Protein AF-A0A2H0VJ63-F1 (afdb_monomer_lite)

Secondary structure (DSSP, 8-state):
--HHHHHHHTSS---S------HHHHHHHHHHHHHHHHHH---HHHHHHHHHHHHHHHHHS-HHHHHHHHHHHHHHHHHTT-S----

pLDDT: mean 78.32, std 15.99, range [38.38, 94.88]

Structure (mmCIF, N/CA/C/O backbone):
data_AF-A0A2H0VJ63-F1
#
_entry.id   AF-A0A2H0VJ63-F1
#
loop_
_atom_site.group_PDB
_atom_site.id
_atom_site.type_symbol
_atom_site.label_atom_id
_atom_site.label_alt_id
_atom_site.label_comp_id
_atom_site.label_asym_id
_atom_site.label_entity_id
_atom_site.label_seq_id
_atom_site.pdbx_PDB_ins_code
_atom_site.Cartn_x
_atom_site.Cartn_y
_atom_site.Cartn_z
_atom_site.occupancy
_atom_site.B_iso_or_equiv
_atom_site.auth_seq_id
_atom_site.auth_comp_id
_atom_site.auth_asym_id
_atom_site.auth_atom_id
_atom_site.pdbx_PDB_model_num
ATOM 1 N N . MET A 1 1 ? 5.218 27.858 -28.249 1.00 38.38 1 MET A N 1
ATOM 2 C CA . MET A 1 1 ? 5.080 27.999 -26.778 1.00 38.38 1 MET A CA 1
ATOM 3 C C . MET A 1 1 ? 5.895 26.918 -26.063 1.00 38.38 1 MET A C 1
ATOM 5 O O . MET A 1 1 ? 5.356 26.122 -25.313 1.00 38.38 1 MET A O 1
ATOM 9 N N . THR A 1 2 ? 7.204 26.874 -26.305 1.00 53.19 2 THR A N 1
ATOM 10 C CA . THR A 1 2 ? 8.110 25.820 -25.797 1.00 53.19 2 THR A CA 1
ATOM 11 C C . THR A 1 2 ? 9.292 26.390 -25.003 1.00 53.19 2 THR A C 1
ATOM 13 O O . THR A 1 2 ? 10.061 25.630 -24.434 1.00 53.19 2 THR A O 1
ATOM 16 N N . GLY A 1 3 ? 9.417 27.723 -24.923 1.00 52.59 3 GLY A N 1
ATOM 17 C CA . GLY A 1 3 ? 10.590 28.407 -24.363 1.00 52.59 3 GLY A CA 1
ATOM 18 C C . GLY A 1 3 ? 10.664 28.471 -22.834 1.00 52.59 3 GLY A C 1
ATOM 19 O O . GLY A 1 3 ? 11.753 28.610 -22.291 1.00 52.59 3 GLY A O 1
ATOM 20 N N . PHE A 1 4 ? 9.537 28.345 -22.121 1.00 56.00 4 PHE A N 1
ATOM 21 C CA . PHE A 1 4 ? 9.551 28.344 -20.651 1.00 56.00 4 PHE A CA 1
ATOM 22 C C . PHE A 1 4 ? 9.982 26.979 -20.095 1.00 56.00 4 PHE A C 1
ATOM 24 O O . PHE A 1 4 ? 10.820 26.909 -19.206 1.00 56.00 4 PHE A O 1
ATOM 31 N N . ILE A 1 5 ? 9.483 25.884 -20.677 1.00 57.56 5 ILE A N 1
ATOM 32 C CA . ILE A 1 5 ? 9.806 24.513 -20.245 1.00 57.56 5 ILE A CA 1
ATOM 33 C C . ILE A 1 5 ? 11.282 24.179 -20.531 1.00 57.56 5 ILE A C 1
ATOM 35 O O . ILE A 1 5 ? 11.949 23.559 -19.706 1.00 57.56 5 ILE A O 1
ATOM 39 N N . SER A 1 6 ? 11.832 24.655 -21.654 1.00 57.50 6 SER A N 1
ATOM 40 C CA . SER A 1 6 ? 13.233 24.409 -22.020 1.00 57.50 6 SER A CA 1
ATOM 41 C C . SER A 1 6 ? 14.250 25.095 -21.098 1.00 57.50 6 SER A C 1
ATOM 43 O O . SER A 1 6 ? 15.353 24.584 -20.934 1.00 57.50 6 SER A O 1
ATOM 45 N N . ALA A 1 7 ? 13.900 26.225 -20.472 1.00 59.25 7 ALA A N 1
ATOM 46 C CA . ALA A 1 7 ? 14.806 26.956 -19.579 1.00 59.25 7 ALA A CA 1
ATOM 47 C C . ALA A 1 7 ? 14.970 26.279 -18.203 1.00 59.25 7 ALA A C 1
ATOM 49 O O . ALA A 1 7 ? 16.047 26.340 -17.615 1.00 59.25 7 ALA A O 1
ATOM 50 N N . PHE A 1 8 ? 13.936 25.581 -17.719 1.00 55.06 8 PHE A N 1
ATOM 51 C CA . PHE A 1 8 ? 14.014 24.767 -16.497 1.00 55.06 8 PHE A CA 1
ATOM 52 C C . PHE A 1 8 ? 14.663 23.398 -16.740 1.00 55.06 8 PHE A C 1
ATOM 54 O O . PHE A 1 8 ? 15.264 22.833 -15.831 1.00 55.06 8 PHE A O 1
ATOM 61 N N . SER A 1 9 ? 14.597 22.887 -17.972 1.00 52.56 9 SER A N 1
ATOM 62 C CA . SER A 1 9 ? 15.175 21.593 -18.352 1.00 52.56 9 SER A CA 1
ATOM 63 C C . SER A 1 9 ? 16.709 21.555 -18.324 1.00 52.56 9 SER A C 1
ATOM 65 O O . SER A 1 9 ? 17.266 20.476 -18.162 1.00 52.56 9 SER A O 1
ATOM 67 N N . ASN A 1 10 ? 17.398 22.690 -18.482 1.00 52.78 10 ASN A N 1
ATOM 68 C CA . ASN A 1 10 ? 18.866 22.727 -18.589 1.00 52.78 10 ASN A CA 1
ATOM 69 C C . ASN A 1 10 ? 19.612 22.682 -17.241 1.00 52.78 10 ASN A C 1
ATOM 71 O O . ASN A 1 10 ? 20.828 22.539 -17.245 1.00 52.78 10 ASN A O 1
ATOM 75 N N . ASN A 1 11 ? 18.911 22.800 -16.106 1.00 52.56 11 ASN A N 1
ATOM 76 C CA . ASN A 1 11 ? 19.504 22.729 -14.758 1.00 52.56 11 ASN A CA 1
ATOM 77 C C . ASN A 1 11 ? 19.075 21.488 -13.964 1.00 52.56 11 ASN A C 1
ATOM 79 O O . ASN A 1 11 ? 19.498 21.304 -12.826 1.00 52.56 11 ASN A O 1
ATOM 83 N N . ILE A 1 12 ? 18.221 20.643 -14.540 1.00 53.94 12 ILE A N 1
ATOM 84 C CA . ILE A 1 12 ? 17.871 19.361 -13.944 1.00 53.94 12 ILE A CA 1
ATOM 85 C C . ILE A 1 12 ? 18.811 18.359 -14.592 1.00 53.94 12 ILE A C 1
ATOM 87 O O . ILE A 1 12 ? 18.572 17.919 -15.714 1.00 53.94 12 ILE A O 1
ATOM 91 N N . GLU A 1 13 ? 19.900 18.025 -13.901 1.00 49.50 13 GLU A N 1
ATOM 92 C CA . GLU A 1 13 ? 20.645 16.809 -14.204 1.00 49.50 13 GLU A CA 1
ATOM 93 C C .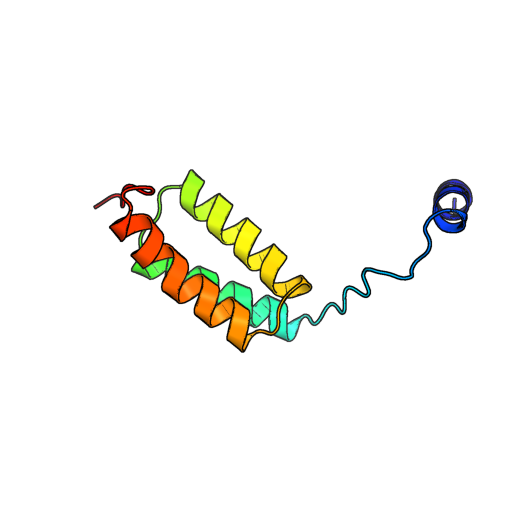 GLU A 1 13 ? 19.634 15.652 -14.209 1.00 49.50 13 GLU A C 1
ATOM 95 O O . GLU A 1 13 ? 19.163 15.194 -13.167 1.00 49.50 13 GLU A O 1
ATOM 100 N N . SER A 1 14 ? 19.247 15.196 -15.399 1.00 51.91 14 SER A N 1
ATOM 101 C CA . SER A 1 14 ? 18.311 14.093 -15.645 1.00 51.91 14 SER A CA 1
ATOM 102 C C . SER A 1 14 ? 18.942 12.729 -15.320 1.00 51.91 14 SER A C 1
ATOM 104 O O . SER A 1 14 ? 18.684 11.727 -15.983 1.00 51.91 14 SER A O 1
ATOM 106 N N . GLY A 1 15 ? 19.801 12.696 -14.297 1.00 49.03 15 GLY A N 1
ATOM 107 C CA . GLY A 1 15 ? 20.739 11.619 -14.006 1.00 49.03 15 GLY A CA 1
ATOM 108 C C . GLY A 1 15 ? 20.404 10.729 -12.808 1.00 49.03 15 GLY A C 1
ATOM 109 O O . GLY A 1 15 ? 21.206 9.852 -12.515 1.00 49.03 15 GLY A O 1
ATOM 110 N N . ALA A 1 16 ? 19.272 10.892 -12.107 1.00 48.59 16 ALA A N 1
ATOM 111 C CA . ALA A 1 16 ? 19.020 10.093 -10.889 1.00 48.59 16 ALA A CA 1
ATOM 112 C C . ALA A 1 16 ? 17.597 9.533 -10.689 1.00 48.59 16 ALA A C 1
ATOM 114 O O . ALA A 1 16 ? 17.381 8.779 -9.746 1.00 48.59 16 ALA A O 1
ATOM 115 N N . PHE A 1 17 ? 16.633 9.829 -11.566 1.00 49.56 17 PHE A N 1
ATOM 116 C CA . PHE A 1 17 ? 15.302 9.204 -11.529 1.00 49.56 17 PHE A CA 1
ATOM 117 C C . PHE A 1 17 ? 14.857 8.837 -12.943 1.00 49.56 17 PHE A C 1
ATOM 119 O O . PHE A 1 17 ? 14.035 9.509 -13.564 1.00 49.56 17 PHE A O 1
ATOM 126 N N . THR A 1 18 ? 15.416 7.753 -13.478 1.00 54.62 18 THR A N 1
ATOM 127 C CA . THR A 1 18 ? 14.879 7.109 -14.679 1.00 54.62 18 THR A CA 1
ATOM 128 C C . THR A 1 18 ? 13.569 6.418 -14.289 1.00 54.62 18 THR A C 1
ATOM 130 O O . THR A 1 18 ? 13.547 5.234 -13.966 1.00 54.62 18 THR A O 1
ATOM 133 N N . ILE A 1 19 ? 12.471 7.177 -14.232 1.00 56.72 19 ILE A N 1
ATOM 134 C CA . ILE A 1 19 ? 11.134 6.622 -13.999 1.00 56.72 19 ILE A CA 1
ATOM 135 C C . ILE A 1 19 ? 10.733 5.881 -15.277 1.00 56.72 19 ILE A C 1
ATOM 137 O O . ILE A 1 19 ? 10.239 6.478 -16.233 1.00 56.72 19 ILE A O 1
ATOM 141 N N . ILE A 1 20 ? 10.995 4.578 -15.316 1.00 62.09 20 ILE A N 1
ATOM 142 C CA . ILE A 1 20 ? 10.521 3.704 -16.387 1.00 62.09 20 ILE A CA 1
ATOM 143 C C . ILE A 1 20 ? 9.044 3.434 -16.102 1.00 62.09 20 ILE A C 1
ATOM 145 O O . ILE A 1 20 ? 8.702 2.630 -15.239 1.00 62.09 20 ILE A O 1
ATOM 149 N N . PHE A 1 21 ? 8.163 4.161 -16.790 1.00 70.31 21 PHE A N 1
ATOM 150 C CA . PHE A 1 21 ? 6.728 3.924 -16.701 1.00 70.31 21 PHE A CA 1
ATOM 151 C C . PHE A 1 21 ? 6.341 2.717 -17.554 1.00 70.31 21 PHE A C 1
ATOM 153 O O . PHE A 1 21 ? 6.360 2.781 -18.783 1.00 70.31 21 PHE A O 1
ATOM 160 N N . ASP A 1 22 ? 5.946 1.637 -16.886 1.00 80.94 22 ASP A N 1
ATOM 161 C CA . ASP A 1 22 ? 5.319 0.481 -17.512 1.00 80.94 22 ASP A CA 1
ATOM 162 C C . ASP A 1 22 ? 3.832 0.437 -17.135 1.00 80.94 22 ASP A C 1
ATOM 164 O O . ASP A 1 22 ? 3.450 0.139 -16.000 1.00 80.94 22 ASP A O 1
ATOM 168 N N . SER A 1 23 ? 2.981 0.720 -18.121 1.00 83.94 23 SER A N 1
ATOM 169 C CA . SER A 1 23 ? 1.526 0.728 -17.944 1.00 83.94 23 SER A CA 1
ATOM 170 C C . SER A 1 23 ? 0.957 -0.610 -17.455 1.00 83.94 23 SER A C 1
ATOM 172 O O . SER A 1 23 ? -0.016 -0.607 -16.700 1.00 83.94 23 SER A O 1
ATOM 174 N N . GLN A 1 24 ? 1.557 -1.748 -17.825 1.00 86.62 24 GLN A N 1
ATOM 175 C CA . GLN A 1 24 ? 1.085 -3.069 -17.404 1.00 86.62 24 GLN A CA 1
ATOM 176 C C . GLN A 1 24 ? 1.371 -3.295 -15.922 1.00 86.62 24 GLN A C 1
ATOM 178 O O . GLN A 1 24 ? 0.502 -3.773 -15.188 1.00 86.62 24 GLN A O 1
ATOM 183 N N . ILE A 1 25 ? 2.558 -2.885 -15.466 1.00 86.31 25 ILE A N 1
ATOM 184 C CA . ILE A 1 25 ? 2.935 -2.942 -14.051 1.00 86.31 25 ILE A CA 1
ATOM 185 C C . ILE A 1 25 ? 2.008 -2.045 -13.229 1.00 86.31 25 ILE A C 1
ATOM 187 O O . ILE A 1 25 ? 1.466 -2.492 -12.215 1.00 86.31 25 ILE A O 1
ATOM 191 N N . THR A 1 26 ? 1.751 -0.814 -13.675 1.00 88.75 26 THR A N 1
ATOM 192 C CA . THR A 1 26 ? 0.826 0.092 -12.979 1.00 88.75 26 THR A CA 1
ATOM 193 C C . THR A 1 26 ? -0.594 -0.474 -12.907 1.00 88.75 26 THR A C 1
ATOM 195 O O . THR A 1 26 ? -1.204 -0.437 -11.838 1.00 88.75 26 THR A O 1
ATOM 198 N N . ILE A 1 27 ? -1.113 -1.065 -13.988 1.00 90.00 27 ILE A N 1
ATOM 199 C CA . ILE A 1 27 ? -2.426 -1.732 -13.973 1.00 90.00 27 ILE A CA 1
ATOM 200 C C . ILE A 1 27 ? -2.440 -2.894 -12.970 1.00 90.00 27 ILE A C 1
ATOM 202 O O . ILE A 1 27 ? -3.390 -3.019 -12.196 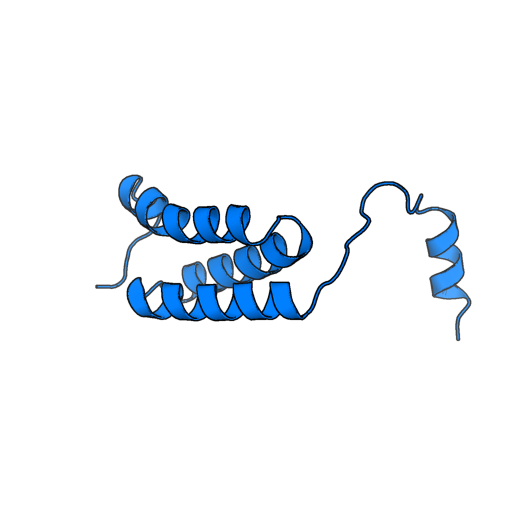1.00 90.00 27 ILE A O 1
ATOM 206 N N . ALA A 1 28 ? -1.386 -3.713 -12.927 1.00 92.31 28 ALA A N 1
ATOM 207 C CA . ALA A 1 28 ? -1.286 -4.820 -11.979 1.00 92.31 28 ALA A CA 1
ATOM 208 C C . ALA A 1 28 ? -1.301 -4.333 -10.518 1.00 92.31 28 ALA A C 1
ATOM 210 O O . ALA A 1 28 ? -2.007 -4.904 -9.682 1.00 92.31 28 ALA A O 1
ATOM 211 N N . TYR A 1 29 ? -0.593 -3.241 -10.213 1.00 92.94 29 TYR A N 1
ATOM 212 C CA . TYR A 1 29 ? -0.648 -2.588 -8.900 1.00 92.94 29 TYR A CA 1
ATOM 213 C C . TYR A 1 29 ? -2.061 -2.102 -8.552 1.00 92.94 29 TYR A C 1
ATOM 215 O O . TYR A 1 29 ? -2.520 -2.327 -7.432 1.00 92.94 29 TYR A O 1
ATOM 223 N N . LEU A 1 30 ? -2.773 -1.489 -9.503 1.00 93.75 30 LEU A N 1
ATOM 224 C CA . LEU A 1 30 ? -4.144 -1.015 -9.290 1.00 93.75 30 LEU A CA 1
ATOM 225 C C . LEU A 1 30 ? -5.124 -2.163 -9.016 1.00 93.75 30 LEU A C 1
ATOM 227 O O . LEU A 1 30 ? -5.948 -2.051 -8.109 1.00 93.75 30 LEU A O 1
ATOM 231 N N . ILE A 1 31 ? -5.015 -3.283 -9.736 1.00 94.44 31 ILE A N 1
ATOM 232 C CA . ILE A 1 31 ? -5.820 -4.489 -9.470 1.00 94.44 31 ILE A CA 1
ATOM 233 C C . ILE A 1 31 ? -5.561 -5.000 -8.047 1.00 94.44 31 ILE A C 1
ATOM 235 O O . ILE A 1 31 ? -6.498 -5.339 -7.320 1.00 94.44 31 ILE A O 1
ATOM 239 N N . MET A 1 32 ? -4.295 -5.016 -7.627 1.00 93.75 32 MET A N 1
ATOM 240 C CA . MET A 1 32 ? -3.911 -5.448 -6.284 1.00 93.75 32 MET A CA 1
ATOM 241 C C . MET A 1 32 ? -4.483 -4.517 -5.208 1.00 93.75 32 MET A C 1
ATOM 243 O O . MET A 1 32 ? -5.068 -4.984 -4.231 1.00 93.75 32 MET A O 1
ATOM 247 N N . TYR A 1 33 ? -4.411 -3.204 -5.428 1.00 94.88 33 TYR A N 1
ATOM 248 C CA . TYR A 1 33 ? -5.063 -2.215 -4.572 1.00 94.88 33 TYR A CA 1
ATOM 249 C C . TYR A 1 33 ? -6.568 -2.466 -4.433 1.00 94.88 33 TYR A C 1
ATOM 251 O O . TYR A 1 33 ? -7.061 -2.515 -3.308 1.00 94.88 33 TYR A O 1
ATOM 259 N N . TYR A 1 34 ? -7.290 -2.687 -5.538 1.00 93.31 34 TYR A N 1
ATOM 260 C CA . TYR A 1 34 ? -8.729 -2.969 -5.484 1.00 93.31 34 TYR A CA 1
ATOM 261 C C . TYR A 1 34 ? -9.039 -4.248 -4.698 1.00 93.31 34 TYR A C 1
ATOM 263 O O . TYR A 1 34 ? -9.982 -4.263 -3.906 1.00 93.31 34 TYR A O 1
ATOM 271 N N . SER A 1 35 ? -8.223 -5.294 -4.862 1.00 93.31 35 SER A N 1
ATOM 272 C CA . SER A 1 35 ? -8.329 -6.524 -4.070 1.00 93.31 35 SER A CA 1
ATOM 273 C C . SER A 1 35 ? -8.166 -6.237 -2.571 1.00 93.31 35 SER A C 1
ATOM 275 O O . SER A 1 35 ? -9.037 -6.577 -1.768 1.00 93.31 35 SER A O 1
ATOM 277 N N . LEU A 1 36 ? -7.106 -5.524 -2.175 1.00 91.38 36 LEU A N 1
ATOM 278 C CA . LEU A 1 36 ? -6.864 -5.184 -0.769 1.00 91.38 36 LEU A CA 1
ATOM 279 C C . LEU A 1 36 ? -7.950 -4.285 -0.178 1.00 91.38 36 LEU A C 1
ATOM 281 O O . LEU A 1 36 ? -8.406 -4.535 0.938 1.00 91.38 36 LEU A O 1
ATOM 285 N N . ALA A 1 37 ? -8.372 -3.256 -0.910 1.00 89.75 37 ALA A N 1
ATOM 286 C CA . ALA A 1 37 ? -9.425 -2.350 -0.469 1.00 89.75 37 ALA A CA 1
ATOM 287 C C . ALA A 1 37 ? -10.738 -3.108 -0.216 1.00 89.75 37 ALA A C 1
ATOM 289 O O . ALA A 1 37 ? -11.423 -2.836 0.772 1.00 89.75 37 ALA A O 1
ATOM 290 N N . HIS A 1 38 ? -11.045 -4.105 -1.052 1.00 88.75 38 HIS A N 1
ATOM 291 C CA . HIS A 1 38 ? -12.209 -4.968 -0.876 1.00 88.75 38 HIS A CA 1
ATOM 292 C C . HIS A 1 38 ? -12.116 -5.841 0.387 1.00 88.75 38 HIS A C 1
ATOM 294 O O . HIS A 1 38 ? -13.075 -5.906 1.158 1.00 88.75 38 HIS A O 1
ATOM 300 N N . PHE A 1 39 ? -10.970 -6.486 0.634 1.00 87.19 39 PHE A N 1
ATOM 301 C CA . PHE A 1 39 ? -10.811 -7.399 1.774 1.00 87.19 39 PHE A CA 1
ATOM 302 C C . PHE A 1 39 ? -10.694 -6.690 3.126 1.00 87.19 39 PHE A C 1
ATOM 304 O O . PHE A 1 39 ? -11.256 -7.159 4.117 1.00 87.19 39 PHE A O 1
ATOM 311 N N . TYR A 1 40 ? -9.959 -5.581 3.189 1.00 83.94 40 TYR A N 1
ATOM 312 C CA . TYR A 1 40 ? -9.612 -4.941 4.460 1.00 83.94 40 TYR A CA 1
ATOM 313 C C . TYR A 1 40 ? -10.558 -3.810 4.877 1.00 83.94 40 TYR A C 1
ATOM 315 O O . TYR A 1 40 ? -10.449 -3.364 6.017 1.00 83.94 40 TYR A O 1
ATOM 323 N N . LYS A 1 41 ? -11.484 -3.368 4.008 1.00 84.12 41 LYS A N 1
ATOM 324 C CA . LYS A 1 41 ? -12.511 -2.346 4.309 1.00 84.12 41 LYS A CA 1
ATOM 325 C C . LYS A 1 41 ? -11.948 -1.127 5.059 1.00 84.12 41 LYS A C 1
ATOM 327 O O . LYS A 1 41 ? -12.362 -0.800 6.170 1.00 84.12 41 LYS A O 1
ATOM 332 N N . PHE A 1 42 ? -10.951 -0.480 4.463 1.00 82.81 42 PHE A N 1
ATOM 333 C CA . PHE A 1 42 ? -10.309 0.702 5.041 1.00 82.81 42 PHE A CA 1
ATOM 334 C C . PHE A 1 42 ? -11.261 1.903 5.123 1.00 82.81 42 PHE A C 1
ATOM 336 O O . PHE A 1 42 ? -12.150 2.052 4.284 1.00 82.81 42 PHE A O 1
ATOM 343 N N . SER A 1 43 ? -11.018 2.812 6.074 1.00 86.19 43 SER A N 1
ATOM 344 C CA . SER A 1 43 ? -11.677 4.127 6.081 1.00 86.19 43 SER A CA 1
ATOM 345 C C . SER A 1 43 ? -11.243 4.971 4.877 1.00 86.19 43 SER A C 1
ATOM 347 O O . SER A 1 43 ? -10.173 4.744 4.312 1.00 86.19 43 SER A O 1
ATOM 349 N N . GLU A 1 44 ? -12.027 5.983 4.493 1.00 86.19 44 GLU A N 1
ATOM 350 C CA . GLU A 1 44 ? -11.757 6.803 3.296 1.00 86.19 44 GLU A CA 1
ATOM 351 C C . GLU A 1 44 ? -10.329 7.368 3.265 1.00 86.19 44 GLU A C 1
ATOM 353 O O . GLU A 1 44 ? -9.629 7.267 2.256 1.00 86.19 44 GLU A O 1
ATOM 358 N N . ARG A 1 45 ? -9.852 7.888 4.405 1.00 86.75 45 ARG A N 1
ATOM 359 C CA . ARG A 1 45 ? -8.495 8.438 4.531 1.00 86.75 45 ARG A CA 1
ATOM 360 C C . ARG A 1 45 ? -7.417 7.366 4.365 1.00 86.75 45 ARG A C 1
ATOM 362 O O . ARG A 1 45 ? -6.415 7.610 3.698 1.00 86.75 45 ARG A O 1
ATOM 369 N N . GLN A 1 46 ? -7.602 6.193 4.966 1.00 87.31 46 GLN A N 1
ATOM 370 C CA . GLN A 1 46 ? -6.657 5.077 4.846 1.00 87.31 46 GLN A CA 1
ATOM 371 C C . GLN A 1 46 ? -6.643 4.520 3.420 1.00 87.31 46 GLN A C 1
ATOM 373 O O . GLN A 1 46 ? -5.577 4.223 2.886 1.00 87.31 46 GLN A O 1
ATOM 378 N N . ASN A 1 47 ? -7.813 4.433 2.790 1.00 90.06 47 ASN A N 1
ATOM 379 C CA . ASN A 1 47 ? -7.959 3.960 1.423 1.00 90.06 47 ASN A CA 1
ATOM 380 C C . ASN A 1 47 ? -7.283 4.911 0.421 1.00 90.06 47 ASN A C 1
ATOM 382 O O . ASN A 1 47 ? -6.566 4.462 -0.472 1.00 90.06 47 ASN A O 1
ATOM 386 N N . TYR A 1 48 ? -7.432 6.226 0.617 1.00 91.12 48 TYR A N 1
ATOM 387 C CA . TYR A 1 48 ? -6.724 7.238 -0.168 1.00 91.12 48 TYR A CA 1
ATOM 388 C C .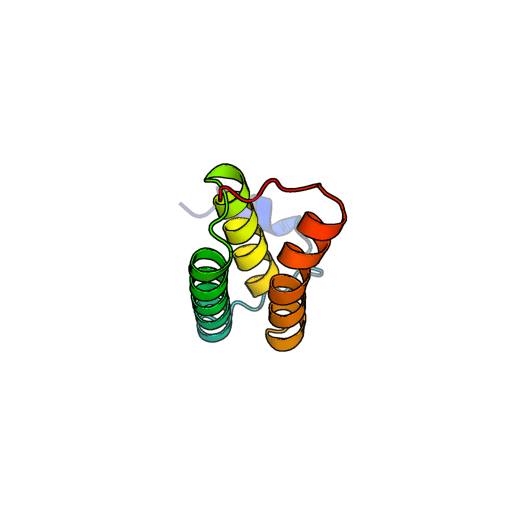 TYR A 1 48 ? -5.201 7.129 -0.013 1.00 91.12 48 TYR A C 1
ATOM 390 O O . TYR A 1 48 ? -4.473 7.138 -1.004 1.00 91.12 48 TYR A O 1
ATOM 398 N N . LEU A 1 49 ? -4.706 6.975 1.220 1.00 91.38 49 LEU A N 1
ATOM 399 C CA . LEU A 1 49 ? -3.271 6.798 1.463 1.00 91.38 49 LEU A CA 1
ATOM 400 C C . LEU A 1 49 ? -2.741 5.518 0.805 1.00 91.38 49 LEU A C 1
ATOM 402 O O . LEU A 1 49 ? -1.703 5.565 0.150 1.00 91.38 49 LEU A O 1
ATOM 406 N N . LEU A 1 50 ? -3.474 4.405 0.907 1.00 91.88 50 LEU A N 1
ATOM 407 C CA . LEU A 1 50 ? -3.108 3.148 0.255 1.00 91.88 50 LEU A CA 1
ATOM 408 C C . LEU A 1 50 ? -3.067 3.289 -1.271 1.00 91.88 50 LEU A C 1
ATOM 410 O O . LEU A 1 50 ? -2.153 2.763 -1.907 1.00 91.88 50 LEU A O 1
ATOM 414 N N . PHE A 1 51 ? -4.017 4.017 -1.859 1.00 94.38 51 PHE A N 1
ATOM 415 C CA . PHE A 1 51 ? -4.034 4.307 -3.291 1.00 94.38 51 PHE A CA 1
ATOM 416 C C . PHE A 1 51 ? -2.798 5.107 -3.723 1.00 94.38 51 PHE A C 1
ATOM 418 O O . PHE A 1 51 ? -2.099 4.711 -4.656 1.00 94.38 51 PHE A O 1
ATOM 425 N N . VAL A 1 52 ? -2.471 6.186 -3.003 1.00 93.62 52 VAL A N 1
ATOM 426 C CA . VAL A 1 52 ? -1.281 7.007 -3.285 1.00 93.62 52 VAL A CA 1
ATOM 427 C C . VAL A 1 52 ? 0.002 6.185 -3.143 1.00 93.62 52 VAL A C 1
ATOM 429 O O . VAL A 1 52 ? 0.870 6.245 -4.014 1.00 93.62 52 VAL A O 1
ATOM 432 N N . THR A 1 53 ? 0.119 5.371 -2.091 1.00 92.12 53 THR A N 1
ATOM 433 C CA . THR A 1 53 ? 1.260 4.462 -1.910 1.00 92.12 53 THR A CA 1
ATOM 434 C C . THR A 1 53 ? 1.352 3.439 -3.041 1.00 92.12 53 THR A C 1
ATOM 436 O O . THR A 1 53 ? 2.442 3.198 -3.549 1.00 92.12 53 THR A O 1
ATOM 439 N N . THR A 1 54 ? 0.225 2.871 -3.473 1.00 94.00 54 THR A N 1
ATOM 440 C CA . THR A 1 54 ? 0.174 1.919 -4.593 1.00 94.00 54 THR A CA 1
ATOM 441 C C . THR A 1 54 ? 0.690 2.555 -5.881 1.00 94.00 54 THR A C 1
ATOM 443 O O . THR A 1 54 ? 1.529 1.966 -6.563 1.00 94.00 54 THR A O 1
ATOM 446 N N . LEU A 1 55 ? 0.231 3.771 -6.196 1.00 91.81 55 LEU A N 1
ATOM 447 C CA . LEU A 1 55 ? 0.714 4.510 -7.359 1.00 91.81 55 LEU A CA 1
ATOM 448 C C . LEU A 1 55 ? 2.218 4.750 -7.261 1.00 91.81 55 LEU A C 1
ATOM 450 O O . LEU A 1 55 ? 2.938 4.422 -8.197 1.00 91.81 55 LEU A O 1
ATOM 454 N N . LEU A 1 56 ? 2.708 5.241 -6.123 1.00 90.38 56 LEU A N 1
ATOM 455 C CA . LEU A 1 56 ? 4.131 5.516 -5.931 1.00 90.38 56 LEU A CA 1
ATOM 456 C C . LEU A 1 56 ? 4.990 4.253 -6.090 1.00 90.38 56 LEU A C 1
ATOM 458 O O . LEU A 1 56 ? 6.007 4.283 -6.786 1.00 90.38 56 LEU A O 1
ATOM 462 N N . LEU A 1 57 ? 4.560 3.127 -5.515 1.00 90.31 57 LEU A N 1
ATOM 463 C CA . LEU A 1 57 ? 5.249 1.842 -5.659 1.00 90.31 57 LEU A CA 1
ATOM 464 C C . LEU A 1 57 ? 5.309 1.381 -7.115 1.00 90.31 57 LEU A C 1
ATOM 466 O O . LEU A 1 57 ? 6.332 0.827 -7.518 1.00 90.31 57 LEU A O 1
ATOM 470 N N . SER A 1 58 ? 4.278 1.673 -7.915 1.00 89.06 58 SER A N 1
ATOM 471 C CA . SER A 1 58 ? 4.253 1.296 -9.332 1.00 89.06 58 SER A CA 1
ATOM 472 C C . SER A 1 58 ? 5.336 1.964 -10.183 1.00 89.06 58 SER A C 1
ATOM 474 O O . SER A 1 58 ? 5.732 1.398 -11.196 1.00 89.06 58 SER A O 1
ATOM 476 N N . PHE A 1 59 ? 5.856 3.119 -9.755 1.00 84.00 59 PHE A N 1
ATOM 477 C CA . PHE A 1 59 ? 6.935 3.840 -10.445 1.00 84.00 59 PHE A CA 1
ATOM 478 C C . PHE A 1 59 ? 8.323 3.598 -9.846 1.00 84.00 59 PHE A C 1
ATOM 480 O O . PHE A 1 59 ? 9.328 3.934 -10.468 1.00 84.00 59 PHE A O 1
ATOM 487 N N . THR A 1 60 ? 8.390 3.085 -8.616 1.00 84.38 60 THR A N 1
ATOM 488 C CA . THR A 1 60 ? 9.629 3.071 -7.818 1.00 84.38 60 THR A CA 1
ATOM 489 C C . THR A 1 60 ? 10.118 1.671 -7.473 1.00 84.38 60 THR A C 1
ATOM 491 O O . THR A 1 60 ? 11.288 1.506 -7.135 1.00 84.38 60 THR A O 1
ATOM 494 N N . THR A 1 61 ? 9.255 0.654 -7.551 1.00 84.38 61 THR A N 1
ATOM 495 C CA . THR A 1 61 ? 9.577 -0.705 -7.103 1.00 84.38 61 THR A CA 1
ATOM 496 C C . THR A 1 61 ? 9.087 -1.771 -8.075 1.00 84.38 61 THR A C 1
ATOM 498 O O . THR A 1 61 ? 7.997 -1.678 -8.642 1.00 84.38 61 THR A O 1
ATOM 501 N N . ASN A 1 62 ? 9.872 -2.842 -8.213 1.00 88.12 62 ASN A N 1
ATOM 502 C CA . ASN A 1 62 ? 9.470 -4.022 -8.974 1.00 88.12 62 ASN A CA 1
ATOM 503 C C . ASN A 1 62 ? 8.157 -4.595 -8.427 1.00 88.12 62 ASN A C 1
ATOM 505 O O . ASN A 1 62 ? 7.983 -4.693 -7.210 1.00 88.12 62 ASN A O 1
ATOM 509 N N . PHE A 1 63 ? 7.270 -5.040 -9.322 1.00 8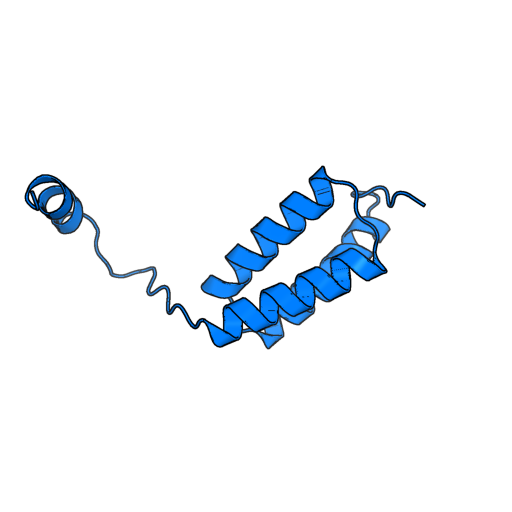5.75 63 PHE A N 1
ATOM 510 C CA . PHE A 1 63 ? 5.913 -5.474 -8.970 1.00 85.75 63 PHE A CA 1
ATOM 511 C C . PHE A 1 63 ? 5.868 -6.487 -7.819 1.00 85.75 63 PHE A C 1
ATOM 513 O O . PHE A 1 63 ? 5.120 -6.296 -6.869 1.00 85.75 63 PHE A O 1
ATOM 520 N N . ILE A 1 64 ? 6.702 -7.533 -7.859 1.00 87.50 64 ILE A N 1
ATOM 521 C CA . ILE A 1 64 ? 6.721 -8.580 -6.822 1.00 87.50 64 ILE A CA 1
ATOM 522 C C . ILE A 1 64 ? 7.027 -7.982 -5.439 1.00 87.50 64 ILE A C 1
ATOM 524 O O . ILE A 1 64 ? 6.365 -8.311 -4.455 1.00 87.50 64 ILE A O 1
ATOM 528 N N . GLN A 1 65 ? 8.010 -7.083 -5.361 1.00 89.12 65 GLN A N 1
ATOM 529 C CA . GLN A 1 65 ? 8.435 -6.470 -4.101 1.00 89.12 65 GLN A CA 1
ATOM 530 C C . GLN A 1 65 ? 7.369 -5.516 -3.552 1.00 89.12 65 GLN A C 1
ATOM 532 O O . GLN A 1 65 ? 7.028 -5.590 -2.367 1.00 89.12 65 GLN A O 1
ATOM 537 N N . GLY A 1 66 ? 6.799 -4.647 -4.390 1.00 90.62 66 GLY A N 1
ATOM 538 C CA . GLY A 1 66 ? 5.758 -3.732 -3.927 1.00 90.62 66 GLY A CA 1
ATOM 539 C C . GLY A 1 66 ? 4.421 -4.428 -3.668 1.00 90.62 66 GLY A C 1
ATOM 540 O O . GLY A 1 66 ? 3.725 -4.041 -2.733 1.00 90.62 66 GLY A O 1
ATOM 541 N N . ALA A 1 67 ? 4.084 -5.505 -4.383 1.00 90.62 67 ALA A N 1
ATOM 542 C CA . ALA A 1 67 ? 2.899 -6.314 -4.094 1.00 90.62 67 ALA A CA 1
ATOM 543 C C . ALA A 1 67 ? 2.992 -6.983 -2.713 1.00 90.62 67 ALA A C 1
ATOM 545 O O . ALA A 1 67 ? 2.052 -6.890 -1.923 1.00 90.62 67 ALA A O 1
ATOM 546 N N . LEU A 1 68 ? 4.142 -7.585 -2.382 1.00 91.75 68 LEU A N 1
ATOM 547 C CA . LEU A 1 68 ? 4.399 -8.10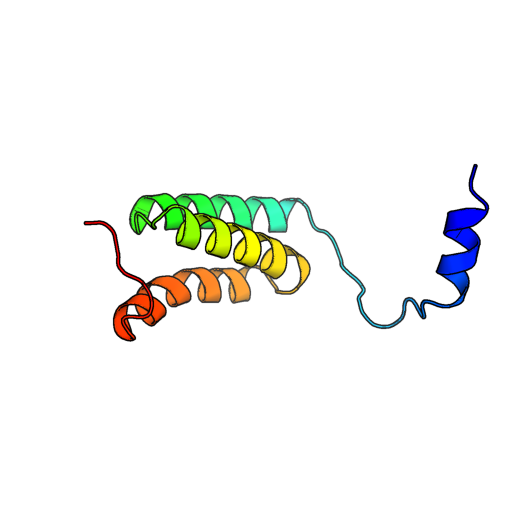9 -1.035 1.00 91.75 68 LEU A CA 1
ATOM 548 C C . LEU A 1 68 ? 4.308 -7.004 0.023 1.00 91.75 68 LEU A C 1
ATOM 550 O O . LEU A 1 68 ? 3.692 -7.203 1.070 1.00 91.75 68 LEU A O 1
ATOM 554 N N . THR A 1 69 ? 4.872 -5.829 -0.271 1.00 91.62 69 THR A N 1
ATOM 555 C CA . THR A 1 69 ? 4.803 -4.663 0.621 1.00 91.62 69 THR A CA 1
ATOM 556 C C . THR A 1 69 ? 3.354 -4.279 0.901 1.00 91.62 69 THR A C 1
ATOM 558 O O . THR A 1 69 ? 2.954 -4.204 2.059 1.00 91.62 69 THR A O 1
ATOM 561 N N . LEU A 1 70 ? 2.540 -4.108 -0.139 1.00 91.56 70 LEU A N 1
ATOM 562 C CA . LEU A 1 70 ? 1.130 -3.740 -0.018 1.00 91.56 70 LEU A CA 1
ATOM 563 C C . LEU A 1 70 ? 0.286 -4.820 0.674 1.00 91.56 70 LEU A C 1
ATOM 565 O O . LEU A 1 70 ? -0.677 -4.476 1.348 1.00 91.56 70 LEU A O 1
ATOM 569 N N . LEU A 1 71 ? 0.633 -6.102 0.552 1.00 91.69 71 LEU A N 1
ATOM 570 C CA . LEU A 1 71 ? -0.093 -7.196 1.207 1.00 91.69 71 LEU A CA 1
ATOM 571 C C . LEU A 1 71 ? 0.211 -7.278 2.711 1.00 91.69 71 LEU A C 1
ATOM 573 O O . LEU A 1 71 ? -0.675 -7.558 3.518 1.00 91.69 71 LEU A O 1
ATOM 577 N N . ILE A 1 72 ? 1.458 -7.008 3.101 1.00 89.88 72 ILE A N 1
ATOM 578 C CA . ILE A 1 72 ? 1.915 -7.079 4.497 1.00 89.88 72 ILE A CA 1
ATOM 579 C C . ILE A 1 72 ? 1.622 -5.774 5.259 1.00 89.88 72 ILE A C 1
ATOM 581 O O . ILE A 1 72 ? 1.436 -5.790 6.480 1.00 89.88 72 ILE A O 1
ATOM 585 N N . LEU A 1 73 ? 1.545 -4.641 4.560 1.00 86.38 73 LEU A N 1
ATOM 586 C CA . LEU A 1 73 ? 1.356 -3.328 5.172 1.00 86.38 73 LEU A CA 1
ATOM 587 C C . LEU A 1 73 ? 0.047 -3.231 5.992 1.00 86.38 73 LEU A C 1
ATOM 589 O O . LEU A 1 73 ? 0.132 -2.876 7.169 1.00 86.38 73 LEU A O 1
ATOM 593 N N . PRO A 1 74 ? -1.144 -3.611 5.483 1.00 84.25 74 PRO A N 1
ATOM 594 C CA . PRO A 1 74 ? -2.381 -3.583 6.262 1.00 84.25 74 PRO A CA 1
ATOM 595 C C . PRO A 1 74 ? -2.360 -4.409 7.558 1.00 84.25 74 PRO A C 1
ATOM 597 O O . PRO A 1 74 ? -2.690 -3.855 8.612 1.00 84.25 74 PRO A O 1
ATOM 600 N N . PRO A 1 75 ? -1.970 -5.703 7.561 1.00 84.00 75 PRO A N 1
ATOM 601 C CA . PRO A 1 75 ? -1.925 -6.478 8.797 1.00 84.00 75 PRO A CA 1
ATOM 602 C C . PRO A 1 75 ? -0.867 -5.960 9.780 1.00 84.00 75 PRO A C 1
ATOM 604 O O . PRO A 1 75 ? -1.111 -5.999 10.987 1.00 84.00 75 PRO A O 1
ATOM 607 N N . LEU A 1 76 ? 0.268 -5.426 9.305 1.00 85.06 76 LEU A N 1
ATOM 608 C CA . LEU A 1 76 ? 1.255 -4.780 10.180 1.00 85.06 76 LEU A CA 1
ATOM 609 C C . LEU A 1 76 ? 0.678 -3.537 10.854 1.00 85.06 76 LEU A C 1
ATOM 611 O O . LEU A 1 76 ? 0.734 -3.424 12.079 1.00 85.06 76 LEU A O 1
ATOM 615 N N . LEU A 1 77 ? 0.086 -2.626 10.081 1.00 83.38 77 LEU A N 1
ATOM 616 C CA . LEU A 1 77 ? -0.510 -1.404 10.620 1.00 83.38 77 LEU A CA 1
ATOM 617 C C . LEU A 1 77 ? -1.625 -1.722 11.627 1.00 83.38 77 LEU A C 1
ATOM 619 O O . LEU A 1 77 ? -1.726 -1.057 12.661 1.00 83.38 77 LEU A O 1
ATOM 623 N N . LYS A 1 78 ? -2.407 -2.781 11.381 1.00 79.06 78 LYS A N 1
ATOM 624 C CA . LYS A 1 78 ? -3.40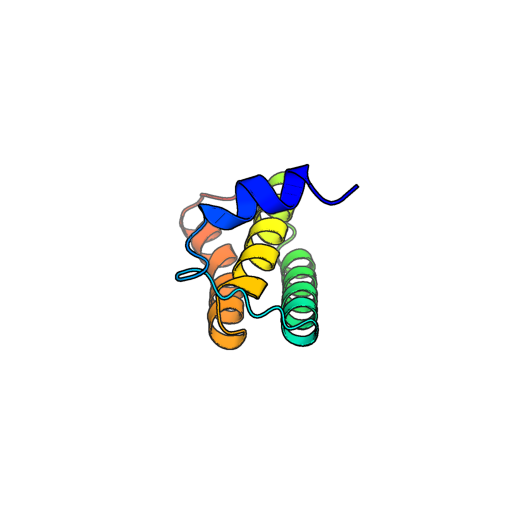7 -3.283 12.333 1.00 79.06 78 LYS A CA 1
ATOM 625 C C . LYS A 1 78 ? -2.763 -3.826 13.612 1.00 79.06 78 LYS A C 1
ATOM 627 O O . LYS A 1 78 ? -3.216 -3.498 14.706 1.00 79.06 78 LYS A O 1
ATOM 632 N N . LYS A 1 79 ? -1.687 -4.616 13.502 1.00 82.31 79 LYS A N 1
ATOM 633 C CA . LYS A 1 79 ? -0.952 -5.166 14.657 1.00 82.31 79 LYS A CA 1
ATOM 634 C C . LYS A 1 79 ? -0.406 -4.062 15.567 1.00 82.31 79 LYS A C 1
ATOM 636 O O . LYS A 1 79 ? -0.446 -4.207 16.786 1.00 82.31 79 LYS A O 1
ATOM 641 N N . PHE A 1 80 ? 0.054 -2.956 14.986 1.00 84.81 80 PHE A N 1
ATOM 642 C CA . PHE A 1 80 ? 0.555 -1.797 15.730 1.00 84.81 80 PHE A CA 1
ATOM 643 C C . PHE A 1 80 ? -0.536 -0.808 16.165 1.00 84.81 80 PHE A C 1
ATOM 645 O O . PHE A 1 80 ? -0.207 0.228 16.736 1.00 84.81 80 PHE A O 1
ATOM 652 N N . LYS A 1 81 ? -1.821 -1.112 15.924 1.00 77.31 81 LYS A N 1
ATOM 653 C CA . LYS A 1 81 ? -2.960 -0.217 16.202 1.00 77.31 81 LYS A CA 1
ATOM 654 C C . LYS A 1 81 ? -2.820 1.172 15.552 1.00 77.31 81 LYS A C 1
ATOM 656 O O . LYS A 1 81 ? -3.342 2.153 16.068 1.00 77.31 81 LYS A O 1
ATOM 661 N N . LEU A 1 82 ? -2.117 1.256 14.420 1.00 73.62 82 LEU A N 1
ATOM 662 C CA . LEU A 1 82 ? -1.936 2.498 13.655 1.00 73.62 82 LEU A CA 1
ATOM 663 C C . LEU A 1 82 ? -3.117 2.782 12.720 1.00 73.62 82 LEU A C 1
ATOM 665 O O . LEU A 1 82 ? -3.270 3.899 12.232 1.00 73.62 82 LEU A O 1
ATOM 669 N N . ILE A 1 83 ? -3.943 1.767 12.464 1.00 67.31 83 ILE A N 1
ATOM 670 C CA . ILE A 1 83 ? -5.187 1.879 11.711 1.00 67.31 83 ILE A CA 1
ATOM 671 C C . ILE A 1 83 ? -6.319 1.219 12.495 1.00 67.31 83 ILE A C 1
ATOM 673 O O . ILE A 1 83 ? -6.185 0.098 12.986 1.00 67.31 83 ILE A O 1
ATOM 677 N N . GLU A 1 84 ? -7.447 1.911 12.585 1.00 63.94 84 GLU A N 1
ATOM 678 C CA . GLU A 1 84 ? -8.718 1.314 12.980 1.00 63.94 84 GLU A CA 1
ATOM 679 C C . GLU A 1 84 ? -9.392 0.772 11.724 1.00 63.94 84 GLU A C 1
ATOM 681 O O . GLU A 1 84 ? -9.563 1.493 10.739 1.00 63.94 84 GLU A O 1
ATOM 686 N N . THR A 1 85 ? -9.708 -0.522 11.736 1.00 60.09 85 THR A N 1
ATOM 687 C CA . THR A 1 85 ? -10.538 -1.140 10.702 1.00 60.09 85 THR A CA 1
ATOM 688 C C . THR A 1 85 ? -11.987 -0.838 11.052 1.00 60.09 85 THR A C 1
ATOM 690 O O . THR A 1 85 ? -12.402 -1.133 12.172 1.00 60.09 85 THR A O 1
ATOM 693 N N . THR A 1 86 ? -12.744 -0.252 10.127 1.00 56.34 86 THR A N 1
ATOM 694 C CA . THR A 1 86 ? -14.184 -0.044 10.306 1.00 56.34 86 THR A CA 1
ATOM 695 C C . THR A 1 86 ? -14.866 -1.401 10.127 1.00 56.34 86 THR A C 1
ATOM 697 O O . THR A 1 86 ? -15.163 -1.817 9.009 1.00 56.34 86 THR A O 1
ATOM 700 N N . ILE A 1 87 ? -14.996 -2.149 11.223 1.00 51.22 87 ILE A N 1
ATOM 701 C CA . ILE A 1 87 ? -15.871 -3.324 11.316 1.00 51.22 87 ILE A CA 1
ATOM 702 C C . ILE A 1 87 ? -17.109 -2.892 12.082 1.00 51.22 87 ILE A C 1
ATOM 704 O O . ILE A 1 87 ? -16.925 -2.318 13.178 1.00 51.22 87 ILE A O 1
#

Foldseek 3Di:
DCVVVVVVVVPPPPPDQPQPQDPVLLVLLVVLLVVCCVPQVFDPVVSVVLVVLSNVCSRPHDSVVVSVVSVVVSVVCVVVVVGDGPD

Organism: NCBI:txid1974535

Radius of gyration: 17.2 Å; chains: 1; bounding box: 37×37×43 Å

Sequence (87 aa):
MTGFISAFSNNIESGAFTIIFDSQITIAYLIMYYSLAHFYKFSERQNYLLFVTTLLLSFTTNFIQGALTLLILPPLLKKFKLIETTI